Protein AF-A0A969CM17-F1 (afdb_monomer_lite)

Sequence (65 aa):
MPNDKANDVFIRVFLSSDLRTRFKVACAQSGVAMSEKARELIEEWTVNLEEENQKKSRRIGGQYD

Structure (mmCIF, N/CA/C/O backbone):
data_AF-A0A969CM17-F1
#
_entry.id   AF-A0A969CM17-F1
#
loop_
_atom_site.group_PDB
_atom_site.id
_atom_site.type_symbol
_atom_site.label_atom_id
_atom_site.label_alt_id
_atom_site.label_comp_id
_atom_site.label_asym_id
_atom_site.label_entity_id
_atom_site.label_seq_id
_atom_site.pdbx_PDB_ins_code
_atom_site.Cartn_x
_atom_site.Cartn_y
_atom_site.Cartn_z
_atom_site.occupancy
_atom_site.B_iso_or_equiv
_atom_site.auth_seq_id
_atom_site.auth_comp_id
_atom_site.auth_asym_id
_atom_site.auth_atom_id
_atom_site.pdbx_PDB_model_num
ATOM 1 N N . MET A 1 1 ? 15.363 32.910 3.035 1.00 45.72 1 MET A N 1
ATOM 2 C CA . MET A 1 1 ? 14.347 31.877 2.741 1.00 45.72 1 MET A CA 1
ATOM 3 C C . MET A 1 1 ? 14.604 30.725 3.698 1.00 45.72 1 MET A C 1
ATOM 5 O O . MET A 1 1 ? 15.711 30.198 3.639 1.00 45.72 1 MET A O 1
ATOM 9 N N . PRO A 1 2 ? 13.707 30.410 4.646 1.00 49.00 2 PRO A N 1
ATOM 10 C CA . PRO A 1 2 ? 13.930 29.310 5.578 1.00 49.00 2 PRO A CA 1
ATOM 11 C C . PRO A 1 2 ? 13.866 27.983 4.816 1.00 49.00 2 PRO A C 1
ATOM 13 O O . PRO A 1 2 ? 13.004 27.778 3.968 1.00 49.00 2 PRO A O 1
ATOM 16 N N . ASN A 1 3 ? 14.848 27.126 5.064 1.00 56.44 3 ASN A N 1
ATOM 17 C CA . ASN A 1 3 ? 15.020 25.831 4.424 1.00 56.44 3 ASN A CA 1
ATOM 18 C C . ASN A 1 3 ? 14.255 24.775 5.242 1.00 56.44 3 ASN A C 1
ATOM 20 O O . ASN A 1 3 ? 14.853 24.098 6.074 1.00 56.44 3 ASN A O 1
ATOM 24 N N . ASP A 1 4 ? 12.942 24.643 5.027 1.00 58.31 4 ASP A N 1
ATOM 25 C CA . ASP A 1 4 ? 12.064 23.635 5.660 1.00 58.31 4 ASP A CA 1
ATOM 26 C C . ASP A 1 4 ? 12.290 22.211 5.102 1.00 58.31 4 ASP A C 1
ATOM 28 O O . ASP A 1 4 ? 11.361 21.484 4.767 1.00 58.31 4 ASP A O 1
ATOM 32 N N . LYS A 1 5 ? 13.553 21.792 4.966 1.00 56.88 5 LYS A N 1
ATOM 33 C CA . LYS A 1 5 ? 13.945 20.425 4.565 1.00 56.88 5 LYS A CA 1
ATOM 34 C C . LYS A 1 5 ? 14.522 19.612 5.732 1.00 56.88 5 LYS A C 1
ATOM 36 O O . LYS A 1 5 ? 15.242 18.645 5.514 1.00 56.88 5 LYS A O 1
ATOM 41 N N . ALA A 1 6 ? 14.283 20.041 6.972 1.00 56.81 6 ALA A N 1
ATOM 42 C CA . ALA A 1 6 ? 15.076 19.619 8.129 1.00 56.81 6 ALA A CA 1
ATOM 43 C C . ALA A 1 6 ? 14.522 18.426 8.935 1.00 56.81 6 ALA A C 1
ATOM 45 O O . ALA A 1 6 ? 15.161 18.043 9.908 1.00 56.81 6 ALA A O 1
ATOM 46 N N . ASN A 1 7 ? 13.387 17.819 8.564 1.00 70.25 7 ASN A N 1
ATOM 47 C CA . ASN A 1 7 ? 12.783 16.729 9.353 1.00 70.25 7 ASN A CA 1
ATOM 48 C C . ASN A 1 7 ? 12.350 15.516 8.513 1.00 70.25 7 ASN A C 1
ATOM 50 O O . ASN A 1 7 ? 11.332 14.891 8.808 1.00 70.25 7 ASN A O 1
ATOM 54 N N . ASP A 1 8 ? 13.106 15.160 7.473 1.00 75.88 8 ASP A N 1
ATOM 55 C CA . ASP A 1 8 ? 12.907 13.861 6.822 1.00 75.88 8 ASP A CA 1
ATOM 56 C C . ASP A 1 8 ? 13.379 12.743 7.765 1.00 75.88 8 ASP A C 1
ATOM 58 O O . ASP A 1 8 ? 14.573 12.568 8.019 1.00 75.88 8 ASP A O 1
ATOM 62 N N . VAL A 1 9 ? 12.422 11.988 8.309 1.00 81.94 9 VAL A N 1
ATOM 63 C CA . VAL A 1 9 ? 12.675 10.816 9.154 1.00 81.94 9 VAL A CA 1
ATOM 64 C C . VAL A 1 9 ? 12.591 9.557 8.297 1.00 81.94 9 VAL A C 1
ATOM 66 O O . VAL A 1 9 ? 11.564 9.266 7.685 1.00 81.94 9 VAL A O 1
ATOM 69 N N . PHE A 1 10 ? 13.667 8.772 8.275 1.00 84.44 10 PHE A N 1
ATOM 70 C CA . PHE A 1 10 ? 13.708 7.506 7.545 1.00 84.44 10 PHE A CA 1
ATOM 71 C C . PHE A 1 10 ? 13.174 6.360 8.405 1.00 84.44 10 PHE A C 1
ATOM 73 O O . PHE A 1 10 ? 13.765 6.005 9.425 1.00 84.44 10 PHE A O 1
ATOM 80 N N . ILE A 1 11 ? 12.091 5.727 7.956 1.00 85.50 11 ILE A N 1
ATOM 81 C CA . ILE A 1 11 ? 11.519 4.544 8.604 1.00 85.50 11 ILE A CA 1
ATOM 82 C C . ILE A 1 11 ? 11.957 3.301 7.831 1.00 85.50 11 ILE A C 1
ATOM 84 O O . ILE A 1 11 ? 11.638 3.132 6.653 1.00 85.50 11 ILE A O 1
ATOM 88 N N . ARG A 1 12 ? 12.689 2.405 8.499 1.00 89.00 12 ARG A N 1
ATOM 89 C CA . ARG A 1 12 ? 13.081 1.114 7.926 1.00 89.00 12 ARG A CA 1
ATOM 90 C C . ARG A 1 12 ? 12.096 0.034 8.357 1.00 89.00 12 ARG A C 1
ATOM 92 O O . ARG A 1 12 ? 11.984 -0.266 9.539 1.00 89.00 12 ARG A O 1
ATOM 99 N N . VAL A 1 13 ? 11.439 -0.586 7.383 1.00 85.69 13 VAL A N 1
ATOM 100 C CA . VAL A 1 13 ? 10.493 -1.689 7.595 1.00 85.69 13 VAL A CA 1
ATOM 101 C C . VAL A 1 13 ? 11.036 -3.002 7.051 1.00 85.69 13 VAL A C 1
ATOM 103 O O . VAL A 1 13 ? 11.679 -3.049 5.999 1.00 85.69 13 VAL A O 1
ATOM 106 N N . PHE A 1 14 ? 10.751 -4.082 7.773 1.00 90.12 14 PHE A N 1
ATOM 107 C CA . PHE A 1 14 ? 11.076 -5.443 7.371 1.00 90.12 14 PHE A CA 1
ATOM 108 C C . PHE A 1 14 ? 9.779 -6.166 7.024 1.00 90.12 14 PHE A C 1
ATOM 110 O O . PHE A 1 14 ? 8.919 -6.362 7.876 1.00 90.12 14 PHE A O 1
ATOM 117 N N . LEU A 1 15 ? 9.641 -6.537 5.755 1.00 89.94 15 LEU A N 1
ATOM 118 C CA . LEU A 1 15 ? 8.503 -7.286 5.231 1.00 89.94 15 LEU A CA 1
ATOM 119 C C . LEU A 1 15 ? 9.006 -8.612 4.667 1.00 89.94 15 LEU A C 1
ATOM 121 O O . LEU A 1 15 ? 10.152 -8.702 4.216 1.00 89.94 15 LEU A O 1
ATOM 125 N N . SER A 1 16 ? 8.139 -9.622 4.630 1.00 96.12 16 SER A N 1
ATOM 126 C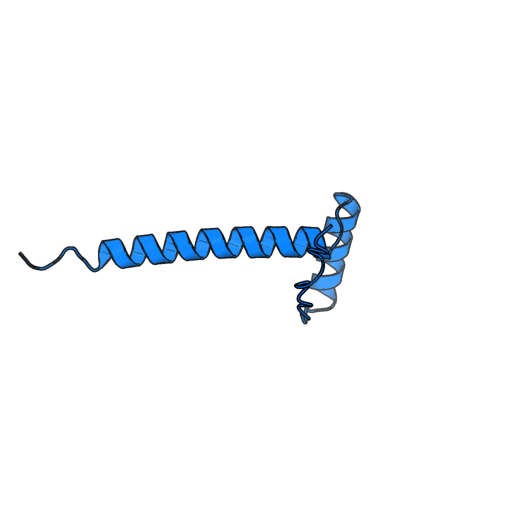 CA . SER A 1 16 ? 8.434 -10.844 3.881 1.00 96.12 16 SER A CA 1
ATOM 127 C C . SER A 1 16 ? 8.637 -10.533 2.393 1.00 96.12 16 SER A C 1
ATOM 129 O O . SER A 1 16 ? 8.084 -9.565 1.857 1.00 96.12 16 SER A O 1
ATOM 131 N N . SER A 1 17 ? 9.439 -11.358 1.714 1.00 92.81 17 SER A N 1
ATOM 132 C CA . SER A 1 17 ? 9.772 -11.166 0.295 1.00 92.81 17 SER A CA 1
ATOM 133 C C . SER A 1 17 ? 8.518 -11.077 -0.585 1.00 92.81 17 SER A C 1
ATOM 135 O O . SER A 1 17 ? 8.391 -10.176 -1.420 1.00 92.81 17 SER A O 1
ATOM 137 N N . ASP A 1 18 ? 7.544 -11.954 -0.335 1.00 95.88 18 ASP A N 1
ATOM 138 C CA . ASP A 1 18 ? 6.273 -12.000 -1.057 1.00 95.88 18 ASP A CA 1
ATOM 139 C C . ASP A 1 18 ? 5.446 -10.730 -0.859 1.00 95.88 18 ASP A C 1
ATOM 141 O O . ASP A 1 18 ? 4.870 -10.192 -1.807 1.00 95.88 18 ASP A O 1
ATOM 145 N N . LEU A 1 19 ? 5.388 -10.219 0.374 1.00 94.31 19 LEU A N 1
ATOM 146 C CA . LEU A 1 19 ? 4.631 -9.011 0.684 1.00 94.31 19 LEU A CA 1
ATOM 147 C C . LEU A 1 19 ? 5.287 -7.776 0.063 1.00 94.31 19 LEU A C 1
ATOM 149 O O . LEU A 1 19 ? 4.601 -6.977 -0.571 1.00 94.31 19 LEU A O 1
ATOM 153 N N . ARG A 1 20 ? 6.617 -7.661 0.156 1.00 93.00 20 ARG A N 1
ATOM 154 C CA . ARG A 1 20 ? 7.378 -6.587 -0.499 1.00 93.00 20 ARG A CA 1
ATOM 155 C C . ARG A 1 20 ? 7.168 -6.592 -2.013 1.00 93.00 20 ARG A C 1
ATOM 157 O O . ARG A 1 20 ? 7.024 -5.530 -2.616 1.00 93.00 20 ARG A O 1
ATOM 164 N N . THR A 1 21 ? 7.152 -7.773 -2.628 1.00 95.31 21 THR A N 1
ATOM 165 C CA . THR A 1 21 ? 6.970 -7.916 -4.078 1.00 95.31 21 THR A CA 1
ATOM 166 C C . THR A 1 21 ? 5.578 -7.471 -4.501 1.00 95.31 21 THR A C 1
ATOM 168 O O . THR A 1 21 ? 5.463 -6.628 -5.389 1.00 95.31 21 THR A O 1
ATOM 171 N N . ARG A 1 22 ? 4.531 -7.956 -3.822 1.00 95.44 22 ARG A N 1
ATOM 172 C CA . ARG A 1 22 ? 3.148 -7.537 -4.091 1.00 95.44 22 ARG A CA 1
ATOM 173 C C . ARG A 1 22 ? 2.958 -6.038 -3.892 1.00 95.44 22 ARG A C 1
ATOM 175 O O . ARG A 1 22 ? 2.377 -5.389 -4.755 1.00 95.44 22 ARG A O 1
ATOM 182 N N . PHE A 1 23 ? 3.511 -5.481 -2.815 1.00 93.75 23 PHE A N 1
ATOM 183 C CA . PHE A 1 23 ? 3.452 -4.045 -2.547 1.00 93.75 23 PHE A CA 1
ATOM 184 C C . PHE A 1 23 ? 4.109 -3.228 -3.665 1.00 93.75 23 PHE A C 1
ATOM 186 O O . PHE A 1 23 ? 3.513 -2.286 -4.181 1.00 93.75 23 PHE A O 1
ATOM 193 N N . LYS A 1 24 ? 5.308 -3.630 -4.102 1.00 93.81 24 LYS A N 1
ATOM 194 C CA . LYS A 1 24 ? 6.019 -2.967 -5.201 1.00 93.81 24 LYS A CA 1
ATOM 195 C C . LYS A 1 24 ? 5.236 -3.032 -6.514 1.00 93.81 24 LYS A C 1
ATOM 197 O O . LYS A 1 24 ? 5.169 -2.031 -7.218 1.00 93.81 24 LYS A O 1
ATOM 202 N N . VAL A 1 25 ? 4.657 -4.189 -6.842 1.00 96.44 25 VAL A N 1
ATOM 203 C CA . VAL A 1 25 ? 3.830 -4.354 -8.048 1.00 96.44 25 VAL A CA 1
ATOM 204 C C . VAL A 1 25 ? 2.600 -3.452 -7.983 1.00 96.44 25 VAL A C 1
ATOM 206 O O . VAL A 1 25 ? 2.332 -2.749 -8.950 1.00 96.44 25 VAL A O 1
ATOM 209 N N . ALA A 1 26 ? 1.908 -3.406 -6.842 1.00 94.62 26 ALA A N 1
ATOM 210 C CA . ALA A 1 26 ? 0.747 -2.539 -6.659 1.00 94.62 26 ALA A CA 1
ATOM 211 C C . ALA A 1 26 ? 1.107 -1.052 -6.835 1.00 94.62 26 ALA A C 1
ATOM 213 O O . ALA A 1 26 ? 0.428 -0.345 -7.572 1.00 94.62 26 ALA A O 1
ATOM 214 N N . CYS A 1 27 ? 2.220 -0.601 -6.243 1.00 94.94 27 CYS A N 1
ATOM 215 C CA . CYS A 1 27 ? 2.716 0.770 -6.409 1.00 94.94 27 CYS A CA 1
ATOM 216 C C . CYS A 1 27 ? 3.068 1.086 -7.872 1.00 94.94 27 CYS A C 1
ATOM 218 O O . CYS A 1 27 ? 2.763 2.166 -8.372 1.00 94.94 27 CYS A O 1
ATOM 220 N N . ALA A 1 28 ? 3.690 0.134 -8.578 1.00 95.00 28 ALA A N 1
ATOM 221 C CA . ALA A 1 28 ? 4.041 0.294 -9.987 1.00 95.00 28 ALA A CA 1
ATOM 222 C C . ALA A 1 28 ? 2.799 0.382 -10.886 1.00 95.00 28 ALA A C 1
ATOM 224 O O . ALA A 1 28 ? 2.780 1.178 -11.819 1.00 95.00 28 ALA A O 1
ATOM 225 N N . GLN A 1 29 ? 1.755 -0.398 -10.592 1.00 95.38 29 GLN A N 1
ATOM 226 C CA . GLN A 1 29 ? 0.482 -0.349 -11.314 1.00 95.38 29 GLN A CA 1
ATOM 227 C C . GLN A 1 29 ? -0.260 0.973 -11.100 1.00 95.38 29 GLN A C 1
ATOM 229 O O . GLN A 1 29 ? -0.882 1.473 -12.032 1.00 95.38 29 GLN A O 1
ATOM 234 N N . SER A 1 30 ? -0.183 1.548 -9.898 1.00 92.62 30 SER A N 1
ATOM 235 C CA . SER A 1 30 ? -0.799 2.841 -9.587 1.00 92.62 30 SER A CA 1
ATOM 236 C C . SER A 1 30 ? 0.067 4.046 -9.972 1.00 92.62 30 SER A C 1
ATOM 238 O O . SER A 1 30 ? -0.398 5.174 -9.859 1.00 92.62 30 SER A O 1
ATOM 240 N N . GLY A 1 31 ? 1.317 3.833 -10.398 1.00 93.81 31 GLY A N 1
ATOM 241 C CA . GLY A 1 31 ? 2.258 4.909 -10.725 1.00 93.81 31 GLY A CA 1
ATOM 242 C C . GLY A 1 31 ? 2.718 5.734 -9.517 1.00 93.81 31 GLY A C 1
ATOM 243 O O . GLY A 1 31 ? 3.134 6.874 -9.694 1.00 93.81 31 GLY A O 1
ATOM 244 N N . VAL A 1 32 ? 2.648 5.178 -8.302 1.00 93.75 32 VAL A N 1
ATOM 245 C CA . VAL A 1 32 ? 2.958 5.884 -7.044 1.00 93.75 32 VAL A CA 1
ATOM 246 C C . VAL A 1 32 ? 4.284 5.386 -6.471 1.00 93.75 32 VAL A C 1
ATOM 248 O O . VAL A 1 32 ? 4.616 4.200 -6.561 1.00 93.75 32 VAL A O 1
ATOM 251 N N . ALA A 1 33 ? 5.062 6.279 -5.856 1.00 92.62 33 ALA A N 1
ATOM 252 C CA . ALA A 1 33 ? 6.294 5.889 -5.181 1.00 92.62 33 ALA A CA 1
ATOM 253 C C . ALA A 1 33 ? 5.998 5.020 -3.946 1.00 92.62 33 ALA A C 1
ATOM 255 O O . ALA A 1 33 ? 5.066 5.274 -3.188 1.00 92.62 33 ALA A O 1
ATOM 256 N N . MET A 1 34 ? 6.840 4.017 -3.676 1.00 90.50 34 MET A N 1
ATOM 257 C CA . MET A 1 34 ? 6.657 3.144 -2.504 1.00 90.50 34 MET A CA 1
ATOM 258 C C . MET A 1 34 ? 6.638 3.919 -1.176 1.00 90.50 34 MET A C 1
ATO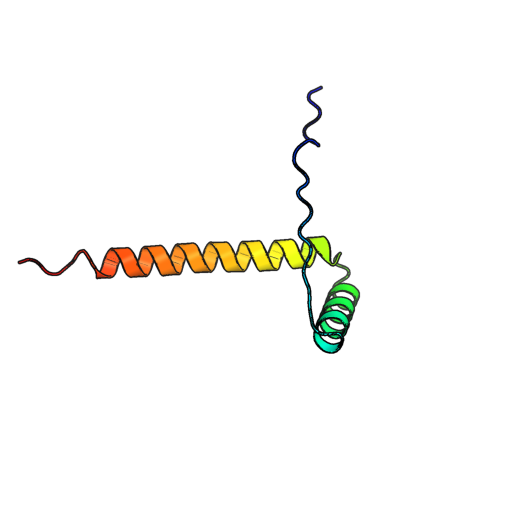M 260 O O . MET A 1 34 ? 5.901 3.543 -0.272 1.00 90.50 34 MET A O 1
ATOM 264 N N . SER A 1 35 ? 7.439 4.982 -1.052 1.00 90.44 35 SER A N 1
ATOM 265 C CA . SER A 1 35 ? 7.479 5.840 0.141 1.00 90.44 35 SER A CA 1
ATOM 266 C C . SER A 1 35 ? 6.202 6.658 0.313 1.00 90.44 35 SER A C 1
ATOM 268 O O . SER A 1 35 ? 5.701 6.773 1.425 1.00 90.44 35 SER A O 1
ATOM 270 N N . GLU A 1 36 ? 5.663 7.186 -0.783 1.00 91.69 36 GLU A N 1
ATOM 271 C CA . GLU A 1 36 ? 4.405 7.934 -0.797 1.00 91.69 36 GLU A CA 1
ATOM 272 C C . GLU A 1 36 ? 3.239 7.016 -0.434 1.00 91.69 36 GLU A C 1
ATOM 274 O O . GLU A 1 36 ? 2.506 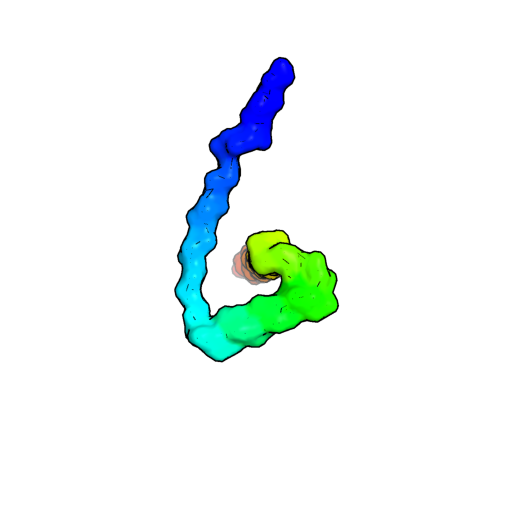7.295 0.511 1.00 91.69 36 GLU A O 1
ATOM 279 N N . LYS A 1 37 ? 3.154 5.837 -1.066 1.00 93.25 37 LYS A N 1
ATOM 280 C CA . LYS A 1 37 ? 2.101 4.874 -0.742 1.00 93.25 37 LYS A CA 1
ATOM 281 C C . LYS A 1 37 ? 2.197 4.353 0.690 1.00 93.25 37 LYS A C 1
ATOM 283 O O . LYS A 1 37 ? 1.178 4.145 1.341 1.00 93.25 37 LYS A O 1
ATOM 288 N N . ALA A 1 38 ? 3.411 4.142 1.198 1.00 92.31 38 ALA A N 1
ATOM 289 C CA . ALA A 1 38 ? 3.614 3.756 2.591 1.00 92.31 38 ALA A CA 1
ATOM 290 C C . ALA A 1 38 ? 3.174 4.864 3.557 1.00 92.31 38 ALA A C 1
ATOM 292 O O . ALA A 1 38 ? 2.551 4.562 4.570 1.00 92.31 38 ALA A O 1
ATOM 293 N N . ARG A 1 39 ? 3.460 6.131 3.233 1.00 91.31 39 ARG A N 1
ATOM 294 C CA . ARG A 1 39 ? 3.018 7.283 4.021 1.00 91.31 39 ARG A CA 1
ATOM 295 C C . ARG A 1 39 ? 1.495 7.357 4.089 1.00 91.31 39 ARG A C 1
ATOM 297 O O . ARG A 1 39 ? 0.972 7.436 5.193 1.00 91.31 39 ARG A O 1
ATOM 304 N N . GLU A 1 40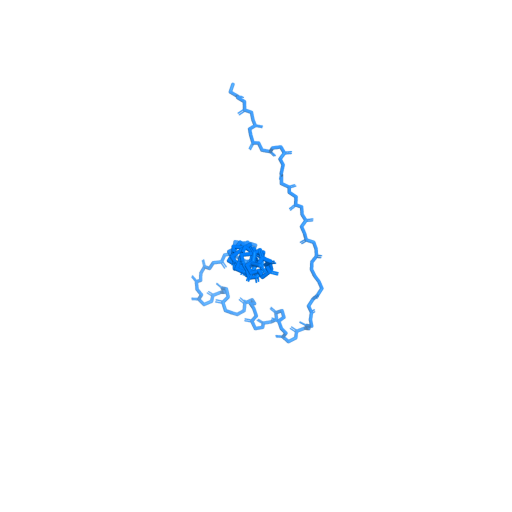 ? 0.806 7.256 2.952 1.00 92.56 40 GLU A N 1
ATOM 305 C CA . GLU A 1 40 ? -0.665 7.254 2.903 1.00 92.56 40 GLU A CA 1
ATOM 306 C C . GLU A 1 40 ? -1.263 6.176 3.814 1.00 92.56 40 GLU A C 1
ATOM 308 O O . GLU A 1 40 ? -2.143 6.457 4.620 1.00 92.56 40 GLU A O 1
ATOM 313 N N . LEU A 1 41 ? -0.748 4.944 3.725 1.00 92.38 41 LEU A N 1
ATOM 314 C CA . LEU A 1 41 ? -1.241 3.823 4.527 1.00 92.38 41 LEU A CA 1
ATOM 315 C C . LEU A 1 41 ? -0.999 4.024 6.030 1.00 92.38 41 LEU A C 1
ATOM 317 O O . LEU A 1 41 ? -1.827 3.626 6.846 1.00 92.38 41 LEU A O 1
ATOM 321 N N . ILE A 1 42 ? 0.135 4.624 6.406 1.00 92.00 42 ILE A N 1
ATOM 322 C CA . ILE A 1 42 ? 0.447 4.939 7.806 1.00 92.00 42 ILE A CA 1
ATOM 323 C C . ILE A 1 42 ? -0.458 6.065 8.318 1.00 92.00 42 ILE A C 1
ATOM 325 O O . ILE A 1 42 ? -0.960 5.970 9.438 1.00 92.00 42 ILE A O 1
ATOM 329 N N . GLU A 1 43 ? -0.682 7.112 7.522 1.00 92.19 43 GLU A N 1
ATOM 330 C CA . GLU A 1 43 ? -1.580 8.218 7.874 1.00 92.19 43 GLU A CA 1
ATOM 331 C C . GLU A 1 43 ? -3.018 7.713 8.056 1.00 92.19 43 GLU A C 1
ATOM 333 O O . GLU A 1 43 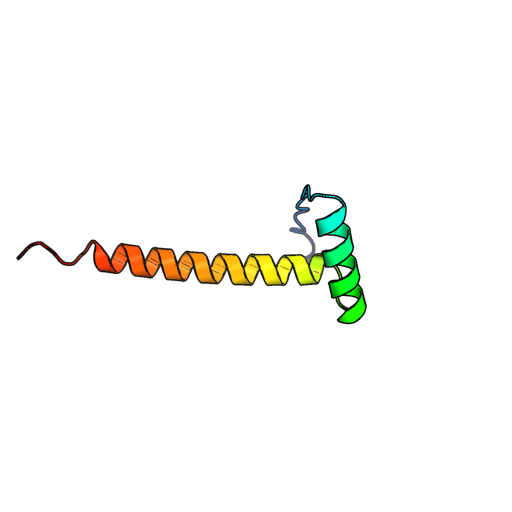? -3.620 7.958 9.100 1.00 92.19 43 GLU A O 1
ATOM 338 N N . GLU A 1 44 ? -3.530 6.918 7.111 1.00 94.38 44 GLU A N 1
ATOM 339 C CA . GLU A 1 44 ? -4.860 6.302 7.191 1.00 94.38 44 GLU A CA 1
ATOM 340 C C . GLU A 1 44 ? -5.004 5.428 8.445 1.00 94.38 44 GLU A C 1
ATOM 342 O O . GLU A 1 44 ? -5.980 5.537 9.191 1.00 94.38 44 GLU A O 1
ATOM 347 N N . TRP A 1 45 ? -4.008 4.584 8.727 1.00 92.88 45 TRP A N 1
ATOM 348 C CA . TRP A 1 45 ? -4.011 3.750 9.925 1.00 92.88 45 TRP A CA 1
ATOM 349 C C . TRP A 1 45 ? -3.991 4.575 11.218 1.00 92.88 45 TRP A C 1
ATOM 351 O O . TRP A 1 45 ? -4.699 4.241 12.169 1.00 92.88 45 TRP A O 1
ATOM 361 N N . THR A 1 46 ? -3.222 5.665 11.253 1.00 91.81 46 THR A N 1
ATOM 362 C CA . THR A 1 46 ? -3.110 6.537 12.432 1.00 91.81 46 THR A CA 1
ATOM 363 C C . THR A 1 46 ? -4.424 7.262 12.714 1.00 91.81 46 THR A C 1
ATOM 365 O O . THR A 1 46 ? -4.883 7.257 13.855 1.00 91.81 46 THR A O 1
ATOM 368 N N . VAL A 1 47 ? -5.075 7.806 11.682 1.00 92.38 47 VAL A N 1
ATOM 369 C CA . VAL A 1 47 ? -6.395 8.446 11.816 1.00 92.38 47 VAL A CA 1
ATOM 370 C C . VAL A 1 47 ? -7.422 7.450 12.355 1.00 92.38 47 VAL A C 1
ATOM 372 O O . VAL A 1 47 ? -8.120 7.734 13.329 1.00 92.38 47 VAL A O 1
ATOM 375 N N . ASN A 1 48 ? -7.461 6.242 11.788 1.00 91.06 48 ASN A N 1
ATOM 376 C CA . ASN A 1 48 ? -8.376 5.195 12.239 1.00 91.06 48 ASN A CA 1
ATOM 377 C C . ASN A 1 48 ? -8.123 4.796 13.704 1.00 91.06 48 ASN A C 1
ATOM 379 O O . ASN A 1 48 ? -9.073 4.621 14.469 1.00 91.06 48 ASN A O 1
ATOM 383 N N . LEU A 1 49 ? -6.858 4.702 14.129 1.00 89.31 49 LEU A N 1
ATOM 384 C CA . LEU A 1 49 ? -6.511 4.434 15.526 1.00 89.31 49 LEU A CA 1
ATOM 385 C C . LEU A 1 49 ? -6.982 5.535 16.478 1.00 89.31 49 LEU A C 1
ATOM 387 O O . LEU A 1 49 ? -7.493 5.233 17.559 1.00 89.31 49 LEU A O 1
ATOM 391 N N . GLU A 1 50 ? -6.793 6.803 16.117 1.00 86.62 50 GLU A N 1
ATOM 392 C CA . GLU A 1 50 ? -7.239 7.931 16.938 1.00 86.62 50 GLU A CA 1
ATOM 393 C C . GLU A 1 50 ? -8.759 7.923 17.106 1.00 86.62 50 GLU A C 1
ATOM 395 O O . GLU A 1 50 ? -9.263 8.093 18.221 1.00 86.62 50 GLU A O 1
ATOM 400 N N . GLU A 1 51 ? -9.495 7.641 16.031 1.00 82.94 51 GLU A N 1
ATOM 401 C CA . GLU A 1 51 ? -10.945 7.495 16.088 1.00 82.94 51 GLU A CA 1
ATOM 402 C C . GLU A 1 51 ? -11.388 6.339 16.987 1.00 82.94 51 GLU A C 1
ATOM 404 O O . GLU A 1 51 ? -12.319 6.489 17.786 1.00 82.94 51 GLU A O 1
ATOM 409 N N . GLU A 1 52 ? -10.753 5.171 16.871 1.00 82.94 52 GLU A N 1
ATOM 410 C CA . GLU A 1 52 ? -11.060 4.021 17.721 1.00 82.94 52 GLU A CA 1
ATOM 411 C C . GLU A 1 52 ? -10.766 4.310 19.196 1.00 82.94 52 GLU A C 1
ATOM 413 O O . GLU A 1 52 ? -11.569 3.969 20.074 1.00 82.94 52 GLU A O 1
ATOM 418 N N . ASN A 1 53 ? -9.652 4.983 19.479 1.00 80.81 53 ASN A N 1
ATOM 419 C CA . ASN A 1 53 ? -9.265 5.358 20.833 1.00 80.81 53 ASN A CA 1
ATOM 420 C C . ASN A 1 53 ? -10.224 6.401 21.429 1.00 80.81 53 ASN A C 1
ATOM 422 O O . ASN A 1 53 ? -10.654 6.250 22.575 1.00 80.81 53 ASN A O 1
ATOM 426 N N . GLN A 1 54 ? -10.660 7.399 20.652 1.00 75.62 54 GLN A N 1
ATOM 427 C CA . GLN A 1 54 ? -11.690 8.349 21.090 1.00 75.62 54 GLN A CA 1
ATOM 428 C C . GLN A 1 54 ? -13.041 7.666 21.346 1.00 75.62 54 GLN A C 1
ATOM 430 O O . GLN A 1 54 ? -13.710 7.963 22.342 1.00 75.62 54 GLN A O 1
ATOM 435 N N . LYS A 1 55 ? -13.447 6.721 20.486 1.00 74.75 55 LYS A N 1
ATOM 436 C CA . LYS A 1 55 ? -14.681 5.935 20.665 1.00 74.75 55 LYS A CA 1
ATOM 437 C C . LYS A 1 55 ? -14.625 5.083 21.939 1.00 74.75 55 LYS A C 1
ATOM 439 O O . LYS A 1 55 ? -15.640 4.979 22.626 1.00 74.75 55 LYS A O 1
ATOM 444 N N . LYS A 1 56 ? -13.466 4.514 22.294 1.00 72.50 56 LYS A N 1
ATOM 445 C CA . LYS A 1 56 ? -13.277 3.769 23.554 1.00 72.50 56 LYS A CA 1
ATOM 446 C C . LYS A 1 56 ? -13.352 4.678 24.782 1.00 72.50 56 LYS A C 1
ATOM 448 O O . LYS A 1 56 ? -14.092 4.354 25.707 1.00 72.50 56 LYS A O 1
ATOM 453 N N . SER A 1 57 ? -12.691 5.838 24.771 1.00 70.44 57 SER A N 1
ATOM 454 C CA . SER A 1 57 ? -12.734 6.783 25.901 1.00 70.44 57 SER A CA 1
ATOM 455 C C . SER A 1 57 ? -14.144 7.304 26.195 1.00 70.44 57 SER A C 1
ATOM 457 O O . SER A 1 57 ? -14.522 7.427 27.357 1.00 70.44 57 SER A O 1
ATOM 459 N N . ARG A 1 58 ? -14.972 7.536 25.166 1.00 69.25 58 ARG A N 1
ATOM 460 C CA . ARG A 1 58 ? -16.373 7.966 25.352 1.00 69.25 58 ARG A CA 1
ATOM 461 C C . ARG A 1 58 ? -17.272 6.898 25.980 1.00 69.25 58 ARG A C 1
ATOM 463 O O . ARG A 1 58 ? -18.257 7.251 26.613 1.00 69.25 58 ARG A O 1
ATOM 470 N N . ARG A 1 59 ? -16.953 5.609 25.822 1.00 63.12 59 ARG A N 1
ATOM 471 C CA . ARG A 1 59 ? -17.748 4.506 26.398 1.00 63.12 59 ARG A CA 1
ATOM 472 C C . ARG A 1 59 ? -17.434 4.229 27.867 1.00 63.12 59 ARG A C 1
ATOM 474 O O . ARG A 1 59 ? -18.258 3.631 28.543 1.00 63.12 59 ARG A O 1
ATOM 481 N N . ILE A 1 60 ? -16.269 4.649 28.360 1.00 61.22 60 ILE A N 1
ATOM 482 C CA . ILE A 1 60 ? -15.851 4.424 29.755 1.00 61.22 60 ILE A CA 1
ATOM 483 C C . ILE A 1 60 ? -16.378 5.537 30.687 1.00 61.22 60 ILE A C 1
ATOM 485 O O . ILE A 1 60 ? -16.468 5.341 31.893 1.00 61.22 60 ILE A O 1
ATOM 489 N N . GLY A 1 61 ? -16.790 6.688 30.144 1.00 56.09 61 GLY A N 1
ATOM 490 C CA . GLY A 1 61 ? -17.259 7.845 30.919 1.00 56.09 61 GLY A CA 1
ATOM 491 C C . GLY A 1 61 ? -18.754 7.883 31.268 1.00 56.09 61 GLY A C 1
ATOM 492 O O . GLY A 1 61 ? -19.222 8.933 31.692 1.00 56.09 61 GLY A O 1
ATOM 493 N N . GLY A 1 62 ? -19.513 6.802 31.066 1.00 52.12 62 GLY A N 1
ATOM 494 C CA . GLY A 1 62 ? -20.971 6.798 31.238 1.00 52.12 62 GLY A CA 1
ATOM 495 C C . GLY A 1 62 ? -21.481 5.633 32.075 1.00 52.12 62 GLY A C 1
ATOM 496 O O . GLY A 1 62 ? -22.243 4.829 31.559 1.00 52.12 62 GLY A O 1
ATOM 497 N N . GLN A 1 63 ? -21.032 5.502 33.326 1.00 49.84 63 GLN A N 1
ATOM 498 C CA . GLN A 1 63 ? -21.669 4.601 34.296 1.00 49.84 63 GLN A CA 1
ATOM 499 C C . GLN A 1 63 ? -21.288 4.974 35.741 1.00 49.84 63 GLN A C 1
ATOM 501 O O . GLN A 1 63 ? -20.600 4.218 36.416 1.00 49.84 63 GLN A O 1
ATOM 506 N N . TYR A 1 64 ? -21.717 6.147 36.202 1.00 49.59 64 TYR A N 1
ATOM 507 C CA . TYR A 1 64 ? -21.901 6.434 37.630 1.00 49.59 64 TYR A CA 1
ATOM 508 C C . TYR A 1 64 ? -23.098 7.387 37.745 1.00 49.59 64 TYR A C 1
ATOM 510 O O . TYR A 1 64 ? -22.918 8.601 37.798 1.00 49.59 64 TYR A O 1
ATOM 518 N N . ASP A 1 65 ? -24.299 6.809 37.677 1.00 48.03 65 ASP A N 1
ATOM 519 C CA . ASP A 1 65 ? -25.514 7.372 38.283 1.00 48.03 65 ASP A CA 1
ATOM 520 C C . ASP A 1 65 ? -25.628 6.840 39.719 1.00 48.03 65 ASP A C 1
ATOM 522 O O . ASP A 1 65 ? -25.325 5.635 39.917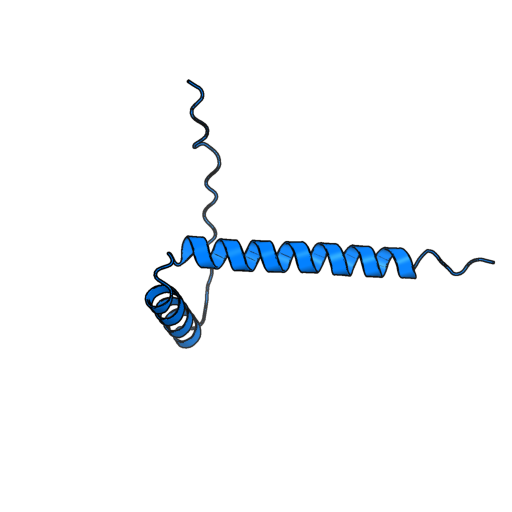 1.00 48.03 65 ASP A O 1
#

Secondary structure (DSSP, 8-state):
--------PPPP----HHHHHHHHHHHHHHT--HHHHHHHHHHHHHHHHHHHHHHHHHHHS----

Radius of gyration: 18.59 Å; chains: 1; bounding box: 41×44×50 Å

Foldseek 3Di:
DDDPPPDDDDDDDDDPPVVVVVLVVVCVVVVHDSVRVVVVVVVVVVVVVVVVVVVVVVVVPPDDD

pLDDT: mean 81.87, std 15.57, range [45.72, 96.44]